Protein AF-A0A537UNL0-F1 (afdb_monomer)

Mean predicted aligned error: 6.8 Å

Secondary structure (DSSP, 8-state):
--PPPPPTTSPPSEEEEEEEEE-TTS-EEEEEPP--TTSSSTT-EE-EEEEPPTT--HHHHHHHHHHHHHS---S--EEEEEEEEEE-SSS-EEEEEEEEEEE--GGGGGG----SSSEEEEE-HHHHHT-SSB-HHHHHHHHHHHTHHHHS---PPPPPTT------

Sequence (168 aa):
MHRPRPSITDTPDRYIAVAVLVTETQRYLMKRRDDVPWIAFPDQWSFFGGGIEAGETPAQALCRELREELGWQPETIEFFMQTRLLLPFPEAVLEDITFYAVPIAEAAIAGLTLMEGAEMRLFHAAELQAMPNVIPQDLAVVLMHARRDILFRAKQAAPPADSMPSGE

pLDDT: mean 90.75, std 13.47, range [46.94, 98.81]

Foldseek 3Di:
DDDPDDDLPDDFPFEKAFEQEAEPVGWGKWFQADQDPPDPQHRATATFITTADPPDDSVRRRQVRCCQFWVDGAPDKAWDDWDWDQDPDPPTGIYTYTYIYTYDYPVCNVVTDGPGHDDIDIDHLVRLVVDPGYDVVRNVVSVCVSCVCPVVPDPDPDPPPPPPPPDD

Structure (mmCIF, N/CA/C/O backbone):
data_AF-A0A537UNL0-F1
#
_entry.id   AF-A0A537UNL0-F1
#
loop_
_atom_site.group_PDB
_atom_site.id
_atom_site.type_symbol
_atom_site.label_atom_id
_atom_site.label_alt_id
_atom_site.label_comp_id
_atom_site.label_asym_id
_atom_site.label_entity_id
_atom_site.label_seq_id
_atom_site.pdbx_PDB_ins_code
_atom_site.Cartn_x
_atom_site.Cartn_y
_atom_site.Cartn_z
_atom_site.occupancy
_atom_site.B_iso_or_equiv
_atom_site.auth_seq_id
_atom_site.auth_comp_id
_atom_site.auth_asym_id
_atom_site.auth_atom_id
_atom_site.pdbx_PDB_model_num
ATOM 1 N N . MET A 1 1 ? 16.653 0.169 -33.408 1.00 46.94 1 MET A N 1
ATOM 2 C CA . MET A 1 1 ? 15.439 0.980 -33.652 1.00 46.94 1 MET A CA 1
ATOM 3 C C . MET A 1 1 ? 15.034 1.597 -32.325 1.00 46.94 1 MET A C 1
ATOM 5 O O . MET A 1 1 ? 14.947 0.862 -31.353 1.00 46.94 1 MET A O 1
ATOM 9 N N . HIS A 1 2 ? 14.891 2.919 -32.247 1.00 57.16 2 HIS A N 1
ATOM 10 C CA . HIS A 1 2 ? 14.450 3.592 -31.023 1.00 57.16 2 HIS A CA 1
ATOM 11 C C . HIS A 1 2 ? 12.939 3.366 -30.894 1.00 57.16 2 HIS A C 1
ATOM 13 O O . HIS A 1 2 ? 12.193 3.810 -31.768 1.00 57.16 2 HIS A O 1
ATOM 19 N N . ARG A 1 3 ? 12.486 2.611 -29.883 1.00 60.50 3 ARG A N 1
ATOM 20 C CA . ARG A 1 3 ? 11.049 2.531 -29.580 1.00 60.50 3 ARG A CA 1
ATOM 21 C C . ARG A 1 3 ? 10.566 3.956 -29.257 1.00 60.50 3 ARG A C 1
ATOM 23 O O . ARG A 1 3 ? 11.295 4.678 -28.574 1.00 60.50 3 ARG A O 1
ATOM 30 N N . PRO A 1 4 ? 9.394 4.387 -29.753 1.00 70.44 4 PRO A N 1
ATOM 31 C CA . PRO A 1 4 ? 8.809 5.648 -29.311 1.00 70.44 4 PRO A CA 1
ATOM 32 C C . PRO A 1 4 ? 8.651 5.627 -27.785 1.00 70.44 4 PRO A C 1
ATOM 34 O O . PRO A 1 4 ? 8.407 4.567 -27.206 1.00 70.44 4 PRO A O 1
ATOM 37 N N . ARG A 1 5 ? 8.826 6.784 -27.131 1.00 72.50 5 ARG A N 1
ATOM 38 C CA . ARG A 1 5 ? 8.580 6.880 -25.686 1.00 72.50 5 ARG A CA 1
ATOM 39 C C . ARG A 1 5 ? 7.104 6.556 -25.422 1.00 72.50 5 ARG A C 1
ATOM 41 O O . ARG A 1 5 ? 6.268 7.178 -26.079 1.00 72.50 5 ARG A O 1
ATOM 48 N N . PRO A 1 6 ? 6.796 5.634 -24.496 1.00 75.69 6 PRO A N 1
ATOM 49 C CA . PRO A 1 6 ? 5.419 5.333 -24.133 1.00 75.69 6 PRO A CA 1
ATOM 50 C C . PRO A 1 6 ? 4.709 6.586 -23.612 1.00 75.69 6 PRO A C 1
ATOM 52 O O . PRO A 1 6 ? 5.308 7.433 -22.942 1.00 75.69 6 PRO A O 1
ATOM 55 N N . SER A 1 7 ? 3.436 6.710 -23.964 1.00 83.19 7 SER A N 1
ATOM 56 C CA . SER A 1 7 ? 2.536 7.770 -23.530 1.00 83.19 7 SER A CA 1
ATOM 57 C C . SER A 1 7 ? 1.655 7.272 -22.392 1.00 83.19 7 SER A C 1
ATOM 59 O O . SER A 1 7 ? 1.232 6.122 -22.373 1.00 83.19 7 SER A O 1
ATOM 61 N N . ILE A 1 8 ? 1.260 8.167 -21.483 1.00 81.06 8 ILE A N 1
ATOM 62 C CA . ILE A 1 8 ? 0.260 7.848 -20.450 1.00 81.06 8 ILE A CA 1
ATOM 63 C C . ILE A 1 8 ? -1.111 7.467 -21.047 1.00 81.06 8 ILE A C 1
ATOM 65 O O . ILE A 1 8 ? -1.946 6.847 -20.388 1.00 81.06 8 ILE A O 1
ATOM 69 N N . THR A 1 9 ? -1.353 7.825 -22.309 1.00 82.69 9 THR A N 1
ATOM 70 C CA . THR A 1 9 ? -2.578 7.488 -23.044 1.00 82.69 9 THR A CA 1
ATOM 71 C C . THR A 1 9 ? -2.556 6.095 -23.668 1.00 82.69 9 THR A C 1
ATOM 73 O O . THR A 1 9 ? -3.582 5.675 -24.197 1.00 82.69 9 THR A O 1
ATOM 76 N N . ASP A 1 10 ? -1.417 5.400 -23.645 1.00 87.94 10 ASP A N 1
ATOM 77 C CA . ASP A 1 10 ? -1.298 4.066 -24.229 1.00 87.94 10 ASP A CA 1
ATOM 78 C C . ASP A 1 10 ? -2.072 3.023 -23.405 1.00 87.94 10 ASP A C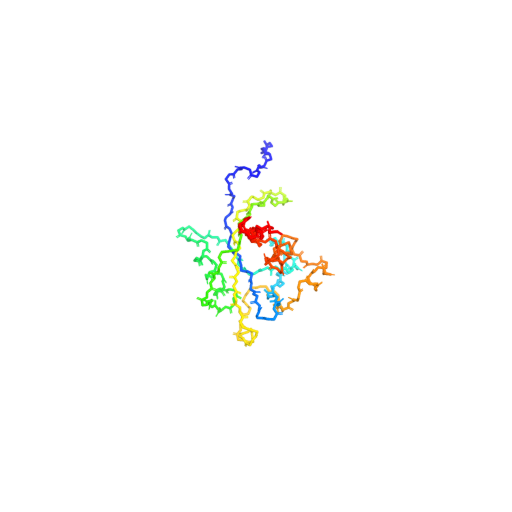 1
ATOM 80 O O . ASP A 1 10 ? -2.591 3.293 -22.313 1.00 87.94 10 ASP A O 1
ATOM 84 N N . THR A 1 11 ? -2.193 1.816 -23.961 1.00 86.94 11 THR A N 1
ATOM 85 C CA . THR A 1 11 ? -2.721 0.676 -23.201 1.00 86.94 11 THR A CA 1
ATOM 86 C C . THR A 1 11 ? -1.725 0.331 -22.091 1.00 86.94 11 THR A C 1
ATOM 88 O O . THR A 1 11 ? -0.534 0.254 -22.392 1.00 86.94 11 THR A O 1
ATOM 91 N N . PRO A 1 12 ? -2.173 0.140 -20.837 1.00 91.50 12 PRO A N 1
ATOM 92 C CA . PRO A 1 12 ? -1.289 -0.245 -19.744 1.00 91.50 12 PRO A CA 1
ATOM 93 C C . PRO A 1 12 ? -0.545 -1.547 -20.039 1.00 91.50 12 PRO A C 1
ATOM 95 O O . PRO A 1 12 ? -1.137 -2.505 -20.537 1.00 91.50 12 PRO A O 1
ATOM 98 N N . ASP A 1 13 ? 0.732 -1.593 -19.671 1.00 93.19 13 ASP A N 1
ATOM 99 C CA . ASP A 1 13 ? 1.527 -2.821 -19.691 1.00 93.19 13 ASP A CA 1
ATOM 100 C C . ASP A 1 13 ? 1.084 -3.769 -18.571 1.00 93.19 13 ASP A C 1
ATOM 102 O O . ASP A 1 13 ? 1.158 -4.992 -18.705 1.00 93.19 13 ASP A O 1
ATOM 106 N N . ARG A 1 14 ? 0.635 -3.199 -17.445 1.00 94.31 14 ARG A N 1
ATOM 107 C CA . ARG A 1 14 ? 0.200 -3.938 -16.260 1.00 94.31 14 ARG A CA 1
ATOM 108 C C . ARG A 1 14 ? -1.017 -3.283 -15.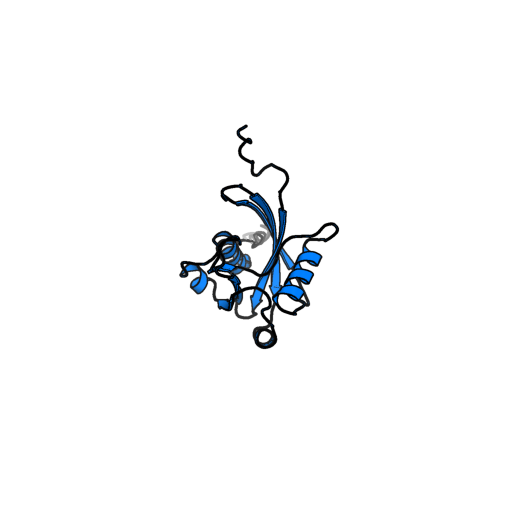627 1.00 94.31 14 ARG A C 1
ATOM 110 O O . ARG A 1 14 ? -1.126 -2.058 -15.564 1.00 94.31 14 ARG A O 1
ATOM 117 N N . TYR A 1 15 ? -1.882 -4.126 -15.087 1.00 97.62 15 TYR A N 1
ATOM 118 C CA . TYR A 1 15 ? -2.960 -3.720 -14.199 1.00 97.62 15 TYR A CA 1
ATOM 119 C C . TYR A 1 15 ? -2.627 -4.210 -12.796 1.00 97.62 15 TYR A C 1
ATOM 121 O O . TYR A 1 15 ? -2.239 -5.366 -12.634 1.00 97.62 15 TYR A O 1
ATOM 129 N N . ILE A 1 16 ? -2.744 -3.335 -11.802 1.00 98.00 16 ILE A N 1
ATOM 130 C CA . ILE A 1 16 ? -2.313 -3.587 -10.425 1.00 98.00 16 ILE A CA 1
ATOM 131 C C . ILE A 1 16 ? -3.485 -3.317 -9.476 1.00 98.00 16 ILE A C 1
ATOM 133 O O . ILE A 1 16 ? -4.217 -2.338 -9.648 1.00 98.00 16 ILE A O 1
ATOM 137 N N . ALA A 1 17 ? -3.653 -4.160 -8.459 1.00 98.56 17 ALA A N 1
ATOM 138 C CA . ALA A 1 17 ? -4.588 -3.935 -7.361 1.00 98.56 17 ALA A CA 1
ATOM 139 C C . ALA A 1 17 ? -3.827 -3.806 -6.036 1.00 98.56 17 ALA A C 1
ATOM 141 O O . ALA A 1 17 ? -2.998 -4.652 -5.713 1.00 98.56 17 ALA A O 1
ATOM 142 N N . VAL A 1 18 ? -4.109 -2.745 -5.276 1.00 98.56 18 VAL A N 1
ATOM 143 C CA . VAL A 1 18 ? -3.340 -2.350 -4.084 1.00 98.56 18 VAL A CA 1
ATOM 144 C C . VAL A 1 18 ? -4.247 -2.124 -2.876 1.00 98.56 18 VAL A C 1
ATOM 146 O O . VAL A 1 18 ? -5.315 -1.515 -2.995 1.00 98.56 18 VAL A O 1
ATOM 1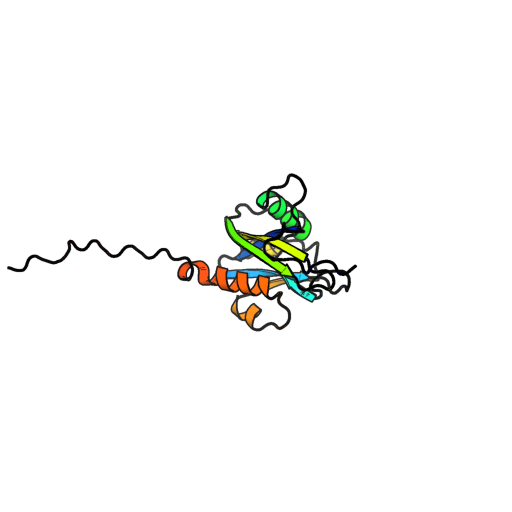49 N N . ALA A 1 19 ? -3.811 -2.589 -1.701 1.00 98.69 19 ALA A N 1
ATOM 150 C CA . ALA A 1 19 ? -4.540 -2.468 -0.443 1.00 98.69 19 ALA A CA 1
ATOM 151 C C . ALA A 1 19 ? -4.016 -1.300 0.398 1.00 98.69 19 ALA A C 1
ATOM 153 O O . ALA A 1 19 ? -2.897 -1.329 0.909 1.00 98.69 19 ALA A O 1
ATOM 154 N N . VAL A 1 20 ? -4.874 -0.314 0.640 1.00 98.75 20 VAL A N 1
ATOM 155 C CA . VAL A 1 20 ? -4.681 0.702 1.677 1.00 98.75 20 VAL A CA 1
ATOM 156 C C . VAL A 1 20 ? -5.211 0.127 2.994 1.00 98.75 20 VAL A C 1
ATOM 158 O O . VAL A 1 20 ? -6.340 0.408 3.401 1.00 98.75 20 VAL A O 1
ATOM 161 N N . LEU A 1 21 ? -4.408 -0.733 3.630 1.00 98.75 21 LEU A N 1
ATOM 162 C CA . LEU A 1 21 ? -4.724 -1.336 4.929 1.00 98.75 21 LEU A CA 1
ATOM 163 C C . LEU A 1 21 ? -4.659 -0.275 6.024 1.00 98.75 21 LEU A C 1
ATOM 165 O O . LEU A 1 21 ? -3.582 0.248 6.320 1.00 98.75 21 LEU A O 1
ATOM 169 N N . VAL A 1 22 ? -5.807 0.042 6.615 1.00 98.62 22 VAL A N 1
ATOM 170 C CA . VAL A 1 22 ? -5.950 1.150 7.561 1.00 98.62 22 VAL A CA 1
ATOM 171 C C . VAL A 1 22 ? -6.683 0.712 8.822 1.00 98.62 22 VAL A C 1
ATOM 173 O O . VAL A 1 22 ? -7.738 0.081 8.762 1.00 98.62 22 VAL A O 1
ATOM 176 N N . THR A 1 23 ? -6.124 1.071 9.973 1.00 98.56 23 THR A N 1
ATOM 177 C CA . THR A 1 23 ? -6.726 0.785 11.274 1.00 98.56 23 THR A CA 1
ATOM 178 C C . THR A 1 23 ? -7.787 1.808 11.653 1.00 98.56 23 THR A C 1
ATOM 180 O O . THR A 1 23 ? -7.825 2.948 11.171 1.00 98.56 23 THR A O 1
ATOM 183 N N . GLU A 1 24 ? -8.618 1.430 12.616 1.00 96.94 24 GLU A N 1
ATOM 184 C CA . GLU A 1 24 ? -9.546 2.309 13.319 1.00 96.94 24 GLU A CA 1
ATOM 185 C C . GLU A 1 24 ? -8.847 3.523 13.964 1.00 96.94 24 GLU A C 1
ATOM 187 O O . GLU A 1 24 ? -9.461 4.575 14.142 1.00 96.94 24 GLU A O 1
ATOM 192 N N . THR A 1 25 ? -7.542 3.417 14.242 1.00 97.25 25 THR A N 1
ATOM 193 C CA . THR A 1 25 ? -6.678 4.477 14.790 1.00 97.25 25 THR A CA 1
ATOM 194 C C . THR A 1 25 ? -5.960 5.319 13.718 1.00 97.25 25 THR A C 1
ATOM 196 O O . THR A 1 25 ? -5.070 6.102 14.051 1.00 97.25 25 THR A O 1
ATOM 199 N N . GLN A 1 26 ? -6.352 5.201 12.439 1.00 97.00 26 GLN A N 1
ATOM 200 C CA . GLN A 1 26 ? -5.756 5.900 11.283 1.00 97.00 26 GLN A CA 1
ATOM 201 C C . GLN A 1 26 ? -4.255 5.618 11.080 1.00 97.00 26 GLN A C 1
ATOM 203 O O . GLN A 1 26 ? -3.508 6.475 10.597 1.00 97.00 26 GLN A O 1
ATOM 208 N N . ARG A 1 27 ? -3.820 4.396 11.405 1.00 98.62 27 ARG A N 1
ATOM 209 C CA . ARG A 1 27 ? -2.491 3.889 11.052 1.00 98.62 27 ARG A CA 1
ATOM 210 C C . ARG A 1 27 ? -2.572 3.006 9.812 1.00 98.62 27 ARG A C 1
ATOM 212 O O . ARG A 1 27 ? -3.558 2.307 9.609 1.00 98.62 27 ARG A O 1
ATOM 219 N N . TYR A 1 28 ? -1.522 3.031 9.005 1.00 98.81 28 TYR A N 1
ATOM 220 C CA . TYR A 1 28 ? -1.403 2.297 7.753 1.00 98.81 28 TYR A CA 1
ATOM 221 C C . TYR A 1 28 ? -0.426 1.143 7.930 1.00 98.81 28 TYR A C 1
ATOM 223 O O . TYR A 1 28 ? 0.703 1.369 8.374 1.00 98.81 28 TYR A O 1
ATOM 231 N N . LEU A 1 29 ? -0.850 -0.075 7.595 1.00 98.75 29 LEU A N 1
ATOM 232 C CA . LEU A 1 29 ? 0.031 -1.240 7.593 1.00 98.75 29 LEU A CA 1
ATOM 233 C C . LEU A 1 29 ? 0.776 -1.296 6.260 1.00 98.75 29 LEU A C 1
ATOM 235 O O . LEU A 1 29 ? 0.163 -1.525 5.220 1.00 98.75 29 LEU A O 1
ATOM 239 N N . MET A 1 30 ? 2.086 -1.061 6.297 1.00 98.62 30 MET A N 1
ATOM 240 C CA . MET A 1 30 ? 2.971 -1.105 5.128 1.00 98.62 30 MET A CA 1
ATOM 241 C C . MET A 1 30 ? 3.896 -2.323 5.218 1.00 98.62 30 MET A C 1
ATOM 243 O O . MET A 1 30 ? 4.210 -2.763 6.329 1.00 98.62 30 MET A O 1
ATOM 247 N N . LYS A 1 31 ? 4.399 -2.797 4.072 1.00 98.31 31 LYS A N 1
ATOM 248 C CA . LYS A 1 31 ? 5.544 -3.720 3.992 1.00 98.31 31 LYS A CA 1
ATOM 249 C C . LYS A 1 31 ? 6.798 -2.988 3.529 1.00 98.31 31 LYS A C 1
ATOM 251 O O . LYS A 1 31 ? 6.715 -2.114 2.668 1.00 98.31 31 LYS A O 1
ATOM 256 N N . ARG A 1 32 ? 7.961 -3.346 4.070 1.00 98.31 32 ARG A N 1
ATOM 257 C CA . ARG A 1 32 ? 9.256 -3.007 3.475 1.00 98.31 32 ARG A CA 1
ATOM 258 C C . ARG A 1 32 ? 9.588 -4.088 2.463 1.00 98.31 32 ARG A C 1
ATOM 260 O O . ARG A 1 32 ? 9.644 -5.267 2.808 1.00 98.31 32 ARG A O 1
ATOM 267 N N . ARG A 1 33 ? 9.771 -3.686 1.213 1.00 97.88 33 ARG A N 1
ATOM 268 C CA . ARG A 1 33 ? 10.107 -4.590 0.110 1.00 97.88 33 ARG A CA 1
ATOM 269 C C . ARG A 1 33 ? 11.498 -5.188 0.320 1.00 97.88 33 ARG A C 1
ATOM 271 O O . ARG A 1 33 ? 12.347 -4.558 0.951 1.00 97.88 33 ARG A O 1
ATOM 278 N N . ASP A 1 34 ? 11.729 -6.381 -0.220 1.00 96.81 34 ASP A N 1
ATOM 279 C CA . ASP A 1 34 ? 13.040 -7.031 -0.139 1.00 96.81 34 ASP A CA 1
ATOM 280 C C . ASP A 1 34 ? 14.137 -6.159 -0.765 1.00 96.81 34 ASP A C 1
ATOM 282 O O . ASP A 1 34 ? 13.931 -5.489 -1.779 1.00 96.81 34 ASP A O 1
ATOM 286 N N . ASP A 1 35 ? 15.327 -6.169 -0.171 1.00 96.75 35 ASP A N 1
ATOM 287 C CA . ASP A 1 35 ? 16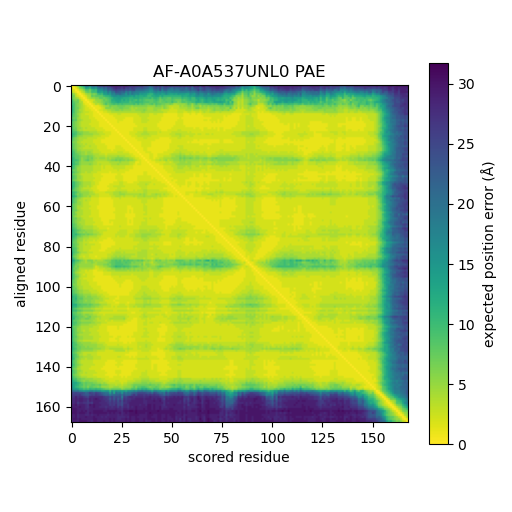.478 -5.433 -0.699 1.00 96.75 35 ASP A CA 1
ATOM 288 C C . ASP A 1 35 ? 17.232 -6.285 -1.729 1.00 96.75 35 ASP A C 1
ATOM 290 O O . ASP A 1 35 ? 18.316 -6.817 -1.476 1.00 96.75 35 ASP A O 1
ATOM 294 N N . VAL A 1 36 ? 16.598 -6.497 -2.886 1.00 95.19 36 VAL A N 1
ATOM 295 C CA . VAL A 1 36 ? 17.168 -7.279 -3.990 1.00 95.19 36 VAL A CA 1
ATOM 296 C C . VAL A 1 36 ? 17.120 -6.504 -5.312 1.00 95.19 36 VAL A C 1
ATOM 298 O O . VAL A 1 36 ? 16.106 -5.894 -5.647 1.00 95.19 36 VAL A O 1
ATOM 301 N N . PRO A 1 37 ? 18.189 -6.530 -6.129 1.00 92.06 37 PRO A N 1
ATOM 302 C CA . PRO A 1 37 ? 18.330 -5.619 -7.269 1.00 92.06 37 PRO A CA 1
ATOM 303 C C . PRO A 1 37 ? 17.397 -5.916 -8.453 1.00 92.06 37 PRO A C 1
ATOM 305 O O . PRO A 1 37 ? 17.333 -5.121 -9.387 1.00 92.06 37 PRO A O 1
ATOM 308 N N . TRP A 1 38 ? 16.708 -7.061 -8.458 1.00 88.88 38 TRP A N 1
ATOM 309 C CA . TRP A 1 38 ? 15.820 -7.478 -9.550 1.00 88.88 38 TRP A CA 1
ATOM 310 C C . TRP A 1 38 ? 14.346 -7.126 -9.326 1.00 88.88 38 TRP A C 1
ATOM 312 O O . TRP A 1 38 ? 13.529 -7.408 -10.202 1.00 88.88 38 TRP A O 1
ATOM 322 N N . ILE A 1 39 ? 13.986 -6.519 -8.191 1.00 90.06 39 ILE A N 1
ATOM 323 C CA . ILE A 1 39 ? 12.632 -6.002 -7.974 1.00 90.06 39 ILE A CA 1
ATOM 324 C C . ILE A 1 39 ? 12.598 -4.485 -8.141 1.00 90.06 39 ILE A C 1
ATOM 326 O O . ILE A 1 39 ? 13.580 -3.783 -7.908 1.00 90.06 39 ILE A O 1
ATOM 330 N N . ALA A 1 40 ? 11.433 -3.958 -8.508 1.00 89.56 40 ALA A N 1
ATOM 331 C CA . ALA A 1 40 ? 11.195 -2.525 -8.447 1.00 89.56 40 ALA A CA 1
ATOM 332 C C . ALA A 1 40 ? 11.212 -2.046 -6.988 1.00 89.56 40 ALA A C 1
ATOM 334 O O . ALA A 1 40 ? 10.648 -2.713 -6.114 1.00 89.56 40 ALA A O 1
ATOM 335 N N . PHE A 1 41 ? 11.804 -0.871 -6.757 1.00 93.19 41 PHE A N 1
ATOM 336 C CA . PHE A 1 41 ? 11.816 -0.189 -5.458 1.00 93.19 41 PHE A CA 1
ATOM 337 C C . PHE A 1 41 ? 12.313 -1.078 -4.294 1.00 93.19 41 PHE A C 1
ATOM 339 O O . PHE A 1 41 ? 11.569 -1.276 -3.331 1.00 93.19 41 PHE A O 1
ATOM 346 N N . PRO A 1 42 ? 13.533 -1.645 -4.371 1.00 96.25 42 PRO A N 1
ATOM 347 C CA . PRO A 1 42 ? 14.083 -2.434 -3.270 1.00 96.25 42 PRO A CA 1
ATOM 348 C C . PRO A 1 42 ? 14.244 -1.572 -2.011 1.00 96.25 42 PRO A C 1
ATOM 350 O O . PRO A 1 42 ? 14.498 -0.369 -2.114 1.00 96.25 42 PRO A O 1
ATOM 353 N N . ASP A 1 43 ? 14.061 -2.180 -0.837 1.00 97.38 43 ASP A N 1
ATOM 354 C CA . ASP A 1 43 ? 14.180 -1.532 0.484 1.00 97.38 43 ASP A CA 1
ATOM 355 C C . ASP A 1 43 ? 13.222 -0.339 0.743 1.00 97.38 43 ASP A C 1
ATOM 357 O O . ASP A 1 43 ? 13.372 0.433 1.697 1.00 97.38 43 ASP A O 1
ATOM 361 N N . GLN A 1 44 ? 12.199 -0.172 -0.099 1.00 98.12 44 GLN A N 1
ATOM 362 C CA . GLN A 1 44 ? 11.177 0.863 0.063 1.00 98.12 44 GLN A CA 1
ATOM 363 C C . GLN A 1 44 ? 9.954 0.322 0.806 1.00 98.12 44 GLN A C 1
ATOM 365 O O . GLN A 1 44 ? 9.552 -0.829 0.624 1.00 98.12 44 GLN A O 1
ATOM 370 N N . TRP A 1 45 ? 9.320 1.179 1.602 1.00 98.62 45 TRP A N 1
ATOM 371 C CA . TRP A 1 45 ? 8.003 0.922 2.171 1.00 98.62 45 TRP A CA 1
ATOM 372 C C . TRP A 1 45 ? 6.919 1.105 1.113 1.00 98.62 45 TRP A C 1
ATOM 374 O O . TRP A 1 45 ? 6.898 2.115 0.403 1.00 98.62 45 TRP A O 1
ATOM 384 N N . SER A 1 46 ? 6.019 0.130 1.035 1.00 98.31 46 SER A N 1
ATOM 385 C CA . SER A 1 46 ? 4.900 0.101 0.101 1.00 98.31 46 SER A CA 1
ATOM 386 C C . SER A 1 46 ? 3.646 -0.496 0.729 1.00 98.31 46 SER A C 1
ATOM 388 O O . SER A 1 46 ? 3.680 -1.126 1.792 1.00 98.31 46 SER A O 1
ATOM 390 N N . PHE A 1 47 ? 2.533 -0.347 0.024 1.00 98.50 47 PHE A N 1
ATOM 391 C CA . PHE A 1 47 ? 1.341 -1.148 0.258 1.00 98.50 47 PHE A CA 1
ATOM 392 C C . PHE A 1 47 ? 1.557 -2.630 -0.100 1.00 98.50 47 PHE A C 1
ATOM 394 O O . PHE A 1 47 ? 2.570 -3.016 -0.696 1.00 98.50 47 PHE A O 1
ATOM 401 N N . PHE A 1 48 ? 0.561 -3.438 0.267 1.00 98.44 48 PHE A N 1
ATOM 402 C CA . PHE A 1 48 ? 0.372 -4.819 -0.179 1.00 98.44 48 PHE A CA 1
ATOM 403 C C . PHE A 1 48 ? -0.445 -4.842 -1.468 1.00 98.44 48 PHE A C 1
ATOM 405 O O . PHE A 1 48 ? -1.278 -3.955 -1.694 1.00 98.44 48 PHE A O 1
ATOM 412 N N . GLY A 1 49 ? -0.243 -5.872 -2.281 1.00 97.56 49 GLY A N 1
ATOM 413 C CA . GLY A 1 49 ? -0.922 -6.020 -3.560 1.00 97.56 49 GLY A CA 1
ATOM 414 C C . GLY A 1 49 ? 0.039 -6.257 -4.715 1.00 97.56 49 GLY A C 1
ATOM 415 O O . GLY A 1 49 ? 1.259 -6.190 -4.572 1.00 97.56 49 GLY A O 1
ATOM 416 N N . GLY A 1 50 ? -0.537 -6.476 -5.890 1.00 97.00 50 GLY A N 1
ATOM 417 C CA . GLY A 1 50 ? 0.206 -7.003 -7.020 1.00 97.00 50 GLY A CA 1
ATOM 418 C C . GLY A 1 50 ? -0.576 -6.979 -8.324 1.00 97.00 50 GLY A C 1
ATOM 419 O O . GLY A 1 50 ? -1.539 -6.224 -8.501 1.00 97.00 50 GLY A O 1
ATOM 420 N N . GLY A 1 51 ? -0.081 -7.758 -9.282 1.00 97.56 51 GLY A N 1
ATOM 421 C CA . GLY A 1 51 ? -0.611 -7.790 -10.639 1.00 97.56 51 GLY A CA 1
ATOM 422 C C . GLY A 1 51 ? -1.980 -8.457 -10.702 1.00 97.56 51 GLY A C 1
ATOM 423 O O . GLY A 1 51 ? -2.224 -9.463 -10.045 1.00 97.56 51 GLY A O 1
ATOM 424 N N . ILE A 1 52 ? -2.864 -7.911 -11.532 1.00 98.44 52 ILE A N 1
ATOM 425 C CA . ILE A 1 52 ? -4.138 -8.545 -11.870 1.00 98.44 52 ILE A CA 1
ATOM 426 C C . ILE A 1 52 ? -3.877 -9.610 -12.936 1.00 98.44 52 ILE A C 1
ATOM 428 O O . ILE A 1 52 ? -3.342 -9.301 -14.005 1.00 98.44 52 ILE A O 1
ATOM 432 N N . GLU A 1 53 ? -4.263 -10.854 -12.659 1.00 97.56 53 GLU A N 1
ATOM 433 C CA . GLU A 1 53 ? -4.112 -11.956 -13.606 1.00 97.56 53 GLU A CA 1
ATOM 434 C C . GLU A 1 53 ? -5.259 -12.014 -14.627 1.00 97.56 53 GLU A C 1
ATOM 436 O O . GLU A 1 53 ? -6.317 -11.391 -14.490 1.00 97.56 53 GLU A O 1
ATOM 441 N N . ALA A 1 54 ? -5.053 -12.784 -15.698 1.00 95.81 54 ALA A N 1
ATOM 442 C CA . ALA A 1 54 ? -6.043 -12.935 -16.754 1.00 95.81 54 ALA A CA 1
ATOM 443 C C . ALA A 1 54 ? -7.352 -13.536 -16.214 1.00 95.81 54 ALA A C 1
ATOM 445 O O . ALA A 1 54 ? -7.383 -14.655 -15.709 1.00 95.81 54 ALA A O 1
ATOM 446 N N . GLY A 1 55 ? -8.452 -12.801 -16.388 1.00 96.94 55 GLY A N 1
ATOM 447 C CA . GLY A 1 55 ? -9.777 -13.211 -15.920 1.00 96.94 55 GLY A CA 1
ATOM 448 C C . GLY A 1 55 ? -10.111 -12.762 -14.495 1.00 96.94 55 GLY A C 1
ATOM 449 O O . GLY A 1 55 ? -11.243 -12.977 -14.063 1.00 96.94 55 GLY A O 1
ATOM 450 N N . GLU A 1 56 ? -9.188 -12.104 -13.788 1.00 97.75 56 GLU A N 1
ATOM 451 C CA . GLU A 1 56 ? -9.462 -11.513 -12.479 1.00 97.75 56 GLU A CA 1
ATOM 452 C C . GLU A 1 56 ? -10.057 -10.105 -12.601 1.00 97.75 56 GLU A C 1
ATOM 454 O O . GLU A 1 56 ? -9.650 -9.275 -13.415 1.00 97.75 56 GLU A O 1
ATOM 459 N N . THR A 1 57 ? -11.013 -9.801 -11.727 1.00 98.25 57 THR A N 1
ATOM 460 C CA . THR A 1 57 ? -11.337 -8.414 -11.375 1.00 98.25 57 THR A CA 1
ATOM 461 C C . THR A 1 57 ? -10.274 -7.852 -10.422 1.00 98.25 57 THR A C 1
ATOM 463 O O . THR A 1 57 ? -9.664 -8.620 -9.673 1.00 98.25 57 THR A O 1
ATOM 466 N N . PRO A 1 58 ? -10.092 -6.519 -10.339 1.00 98.44 58 PRO A N 1
ATOM 467 C CA . PRO A 1 58 ? -9.132 -5.940 -9.397 1.00 98.44 58 PRO A CA 1
ATOM 468 C C . PRO A 1 58 ? -9.399 -6.324 -7.934 1.00 98.44 58 PRO A C 1
ATOM 470 O O . PRO A 1 58 ? -8.468 -6.549 -7.172 1.00 98.44 58 PRO A O 1
ATOM 473 N N . ALA A 1 59 ? -10.670 -6.458 -7.546 1.00 98.50 59 ALA A N 1
ATOM 474 C CA . ALA A 1 59 ? -11.066 -6.917 -6.217 1.00 98.50 59 ALA A CA 1
ATOM 475 C C . ALA A 1 59 ? -10.637 -8.370 -5.931 1.00 98.50 59 ALA A C 1
ATOM 477 O O . ALA A 1 59 ? -10.216 -8.681 -4.816 1.00 98.50 59 ALA A O 1
ATOM 478 N N . GLN A 1 60 ? -10.733 -9.262 -6.925 1.00 98.50 60 GLN A N 1
ATOM 479 C CA . GLN A 1 60 ? -10.293 -10.656 -6.793 1.00 98.50 60 GLN A CA 1
ATOM 480 C C . GLN A 1 60 ? -8.774 -10.747 -6.676 1.00 98.50 60 GLN A C 1
ATOM 482 O O . GLN A 1 60 ? -8.300 -11.412 -5.755 1.00 98.50 60 GLN A O 1
ATOM 487 N N . ALA A 1 61 ? -8.050 -10.027 -7.540 1.00 98.56 61 ALA A N 1
ATOM 488 C CA . ALA A 1 61 ? -6.595 -9.935 -7.489 1.00 98.56 61 ALA A CA 1
ATOM 489 C C . ALA A 1 61 ? -6.133 -9.431 -6.117 1.00 98.56 61 ALA A C 1
ATOM 491 O O . ALA A 1 61 ? -5.351 -10.094 -5.450 1.00 98.56 61 ALA A O 1
ATOM 492 N N . LEU A 1 62 ? -6.721 -8.338 -5.615 1.00 98.75 62 LEU A N 1
ATOM 493 C CA . LEU A 1 62 ? -6.408 -7.813 -4.285 1.00 98.75 62 LEU A CA 1
ATOM 494 C C . LEU A 1 62 ? -6.576 -8.859 -3.173 1.00 98.75 62 LEU A C 1
ATOM 496 O O . LEU A 1 62 ? -5.717 -9.001 -2.309 1.00 98.75 62 LEU A O 1
ATOM 500 N N . CYS A 1 63 ? -7.697 -9.587 -3.175 1.00 98.50 63 CYS A N 1
ATOM 501 C CA . CYS A 1 63 ? -7.956 -10.612 -2.166 1.00 98.50 63 CYS A CA 1
ATOM 502 C C . CYS A 1 63 ? -6.992 -11.801 -2.278 1.00 98.50 63 CYS A C 1
ATOM 504 O O . CYS A 1 63 ? -6.674 -12.413 -1.260 1.00 98.50 63 CYS A O 1
ATOM 506 N N . ARG A 1 64 ? -6.561 -12.162 -3.495 1.00 98.44 64 ARG A N 1
ATOM 507 C CA . ARG A 1 64 ? -5.534 -13.188 -3.714 1.00 98.44 64 ARG A CA 1
ATOM 508 C C . ARG A 1 64 ? -4.192 -12.727 -3.153 1.00 98.44 6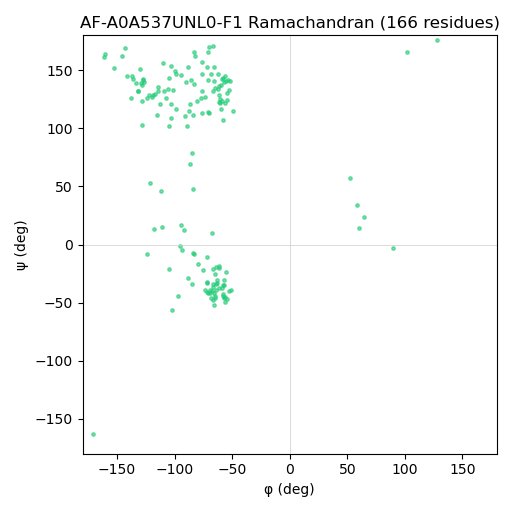4 ARG A C 1
ATOM 510 O O . ARG A 1 64 ? -3.647 -13.431 -2.313 1.00 98.44 64 ARG A O 1
ATOM 517 N N . GLU A 1 65 ? -3.743 -11.535 -3.525 1.00 98.50 65 GLU A N 1
ATOM 518 C CA . GLU A 1 65 ? -2.474 -10.959 -3.066 1.00 98.50 65 GLU A CA 1
ATOM 519 C C . GLU A 1 65 ? -2.427 -10.848 -1.535 1.00 98.50 65 GLU A C 1
ATOM 521 O O . GLU A 1 65 ? -1.470 -11.277 -0.906 1.00 98.50 65 GLU A O 1
ATOM 526 N N . LEU A 1 66 ? -3.496 -10.377 -0.881 1.00 98.44 66 LEU A N 1
ATOM 527 C CA . LEU A 1 66 ? -3.543 -10.327 0.589 1.00 98.44 66 LEU A CA 1
ATOM 528 C C . LEU A 1 66 ? -3.473 -11.721 1.238 1.00 98.44 66 LEU A C 1
ATOM 530 O O . LEU A 1 66 ? -2.878 -11.877 2.305 1.00 98.44 66 LEU A O 1
ATOM 534 N N . ARG A 1 67 ? -4.036 -12.753 0.599 1.00 98.06 67 ARG A N 1
ATOM 535 C CA . ARG A 1 67 ? -3.880 -14.135 1.074 1.00 98.06 67 ARG A CA 1
ATOM 536 C C . ARG A 1 67 ? -2.454 -14.637 0.895 1.00 98.06 67 ARG A C 1
ATOM 538 O O . ARG A 1 67 ? -1.952 -15.304 1.792 1.00 98.06 67 ARG A O 1
ATOM 545 N N . GLU A 1 68 ? -1.829 -14.337 -0.235 1.00 97.75 68 GLU A N 1
ATOM 546 C CA . GLU A 1 68 ? -0.477 -14.784 -0.576 1.00 97.75 68 GLU A CA 1
ATOM 547 C C . GLU A 1 68 ? 0.592 -14.071 0.258 1.00 97.75 68 GLU A C 1
ATOM 549 O O . GLU A 1 68 ? 1.512 -14.722 0.739 1.00 97.75 68 GLU A O 1
ATOM 554 N N . GLU A 1 69 ? 0.444 -12.766 0.489 1.00 98.06 69 GLU A N 1
ATOM 555 C CA . GLU A 1 69 ? 1.440 -11.939 1.174 1.00 98.06 69 GLU A CA 1
ATOM 556 C C . GLU A 1 69 ? 1.268 -11.906 2.700 1.00 98.06 69 GLU A C 1
ATOM 558 O O . GLU A 1 69 ? 2.254 -11.704 3.413 1.00 98.06 69 GLU A O 1
ATOM 563 N N . LEU A 1 70 ? 0.036 -12.076 3.207 1.00 97.88 70 LEU A N 1
ATOM 564 C CA . LEU A 1 70 ? -0.293 -11.937 4.637 1.00 97.88 70 LEU A CA 1
ATOM 565 C C . LEU A 1 70 ? -0.959 -13.167 5.272 1.00 97.88 70 LEU A C 1
ATOM 567 O O . LEU A 1 70 ? -1.176 -13.183 6.490 1.00 97.88 70 LEU A O 1
ATOM 571 N N . GLY A 1 71 ? -1.344 -14.174 4.480 1.00 96.94 71 GLY A N 1
ATOM 572 C CA . GLY A 1 71 ? -2.174 -15.282 4.962 1.00 96.94 71 GLY A CA 1
ATOM 573 C C . GLY A 1 71 ? -3.572 -14.835 5.406 1.00 96.94 71 GLY A C 1
ATOM 574 O O . GLY A 1 71 ? -4.194 -15.496 6.238 1.00 96.94 71 GLY A O 1
ATOM 575 N N . TRP A 1 72 ? -4.058 -13.696 4.900 1.00 97.31 72 TRP A N 1
ATOM 576 C CA . TRP A 1 72 ? -5.239 -13.012 5.424 1.00 97.31 72 TRP A CA 1
ATOM 577 C C . TRP A 1 72 ? -6.250 -12.650 4.338 1.00 97.31 72 TRP A C 1
ATOM 579 O O . TRP A 1 72 ? -5.905 -12.407 3.186 1.00 97.31 72 TRP A O 1
ATOM 589 N N . GLN A 1 73 ? -7.526 -12.600 4.720 1.00 96.31 73 GLN A N 1
ATOM 590 C CA . GLN A 1 73 ? -8.629 -12.236 3.840 1.00 96.31 73 GLN A CA 1
ATOM 591 C C . GLN A 1 73 ? -9.460 -11.125 4.499 1.00 96.31 73 GLN A C 1
ATOM 593 O O . GLN A 1 73 ? -9.974 -11.343 5.599 1.00 96.31 73 GLN A O 1
ATOM 598 N N . PRO A 1 74 ? -9.642 -9.968 3.839 1.00 96.50 74 PRO A N 1
ATOM 599 C CA . PRO A 1 74 ? -10.517 -8.916 4.344 1.00 96.50 74 PRO A CA 1
ATOM 600 C C . PRO A 1 74 ? -11.991 -9.324 4.311 1.00 96.50 74 PRO A C 1
ATOM 602 O O . PRO A 1 74 ? -12.432 -10.007 3.382 1.00 96.50 74 PRO A O 1
ATOM 605 N N . GLU A 1 75 ? -12.755 -8.830 5.288 1.00 95.94 75 GLU A N 1
ATOM 606 C CA . GLU A 1 75 ? -14.224 -8.899 5.295 1.00 95.94 75 GLU A CA 1
ATOM 607 C C . GLU A 1 75 ? -14.837 -7.914 4.295 1.00 95.94 75 GLU A C 1
ATOM 609 O O . GLU A 1 75 ? -15.813 -8.228 3.613 1.00 95.94 75 GLU A O 1
ATOM 614 N N . THR A 1 76 ? -14.255 -6.718 4.198 1.00 97.25 76 THR A N 1
ATOM 615 C CA . THR A 1 76 ? -14.700 -5.653 3.303 1.00 97.25 76 THR A CA 1
ATOM 616 C C . THR A 1 76 ? -13.512 -4.991 2.625 1.00 97.25 76 THR A C 1
ATOM 618 O O . THR A 1 76 ? -12.437 -4.830 3.202 1.00 97.25 76 THR A O 1
ATOM 621 N N . ILE A 1 77 ? -13.726 -4.602 1.374 1.00 98.25 77 ILE A N 1
ATOM 622 C CA . ILE A 1 77 ? -12.824 -3.752 0.604 1.00 98.25 77 ILE A CA 1
ATOM 623 C C . ILE A 1 77 ? -13.679 -2.681 -0.068 1.00 98.25 77 ILE A C 1
ATOM 625 O O . ILE A 1 77 ? -14.776 -2.970 -0.550 1.00 98.25 77 ILE A O 1
ATOM 629 N N . GLU A 1 78 ? -13.195 -1.449 -0.096 1.00 97.69 78 GLU A N 1
ATOM 630 C CA . GLU A 1 78 ? -13.895 -0.324 -0.709 1.00 97.69 78 GLU A CA 1
ATOM 631 C C . GLU A 1 78 ? -13.011 0.284 -1.791 1.00 97.69 78 GLU A C 1
ATOM 633 O O . GLU A 1 78 ? -11.841 0.572 -1.545 1.00 97.69 78 GLU A O 1
ATOM 638 N N . PHE A 1 79 ? -13.544 0.469 -3.001 1.00 97.81 79 PHE A N 1
ATOM 639 C CA . PHE A 1 79 ? -12.813 1.191 -4.039 1.00 97.81 79 PHE A CA 1
ATOM 640 C C . PHE A 1 79 ? -12.495 2.601 -3.538 1.00 97.81 79 PHE A C 1
ATOM 642 O O . PHE A 1 79 ? -13.403 3.349 -3.184 1.00 97.81 79 PHE A O 1
ATOM 649 N N . PHE A 1 80 ? -11.216 2.969 -3.535 1.00 97.12 80 PHE A N 1
ATOM 650 C CA . PHE A 1 80 ? -10.791 4.293 -3.102 1.00 97.12 80 PHE A CA 1
ATOM 651 C C . PHE A 1 80 ? -10.472 5.188 -4.296 1.00 97.12 80 PHE A C 1
ATOM 653 O O . PHE A 1 80 ? -11.048 6.264 -4.450 1.00 97.12 80 PHE A O 1
ATOM 660 N N . MET A 1 81 ? -9.557 4.747 -5.158 1.00 96.38 81 MET A N 1
ATOM 661 C CA . MET A 1 81 ? -9.187 5.492 -6.355 1.00 96.38 81 MET A CA 1
ATOM 662 C C . MET A 1 81 ? -8.517 4.595 -7.389 1.00 96.38 81 MET A C 1
ATOM 664 O O . MET A 1 81 ? -8.012 3.520 -7.076 1.00 96.38 81 MET A O 1
ATOM 668 N N . GLN A 1 82 ? -8.452 5.091 -8.619 1.00 96.50 82 GLN A N 1
ATOM 669 C CA . GLN A 1 82 ? -7.666 4.506 -9.693 1.00 96.50 82 GLN A CA 1
ATOM 670 C C . GLN A 1 82 ? -6.770 5.586 -10.287 1.00 96.50 82 GLN A C 1
ATOM 672 O O . GLN A 1 82 ? -7.176 6.744 -10.406 1.00 96.50 82 GLN A O 1
ATOM 677 N N . THR A 1 83 ? -5.546 5.223 -10.645 1.00 95.12 83 THR A N 1
ATOM 678 C CA . THR A 1 83 ? -4.620 6.129 -11.321 1.00 95.12 83 THR A CA 1
ATOM 679 C C . THR A 1 83 ? -3.755 5.371 -12.306 1.00 95.12 83 THR A C 1
ATOM 681 O O . THR A 1 83 ? -3.599 4.156 -12.214 1.00 95.12 83 THR A O 1
ATOM 684 N N . ARG A 1 84 ? -3.154 6.112 -13.231 1.00 94.50 84 ARG A N 1
ATOM 685 C CA . ARG A 1 84 ? -2.208 5.578 -14.196 1.00 94.50 84 ARG A CA 1
ATOM 686 C C . ARG A 1 84 ? -0.854 6.236 -14.014 1.00 94.50 84 ARG A C 1
ATOM 688 O O . ARG A 1 84 ? -0.763 7.463 -14.008 1.00 94.50 84 ARG A O 1
ATOM 695 N N . LEU A 1 85 ? 0.190 5.424 -13.890 1.00 92.69 85 LEU A N 1
ATOM 696 C CA . LEU A 1 85 ? 1.559 5.888 -13.697 1.00 92.69 85 LEU A CA 1
ATOM 697 C C . LEU A 1 85 ? 2.461 5.314 -14.780 1.00 92.69 85 LEU A C 1
ATOM 699 O O . LEU A 1 85 ? 2.529 4.104 -14.971 1.00 92.69 85 LEU A O 1
ATOM 703 N N . LEU A 1 86 ? 3.181 6.199 -15.467 1.00 92.38 86 LEU A N 1
ATOM 704 C CA . LEU A 1 86 ? 4.299 5.800 -16.309 1.00 92.38 86 LEU A CA 1
ATOM 705 C C . LEU A 1 86 ? 5.563 5.787 -15.449 1.00 92.38 86 LEU A C 1
ATOM 707 O O . LEU A 1 86 ? 6.119 6.842 -15.137 1.00 92.38 86 LEU A O 1
ATOM 711 N N . LEU A 1 87 ? 5.993 4.596 -15.043 1.00 89.31 87 LEU A N 1
ATOM 712 C CA . LEU A 1 87 ? 7.158 4.419 -14.188 1.00 89.31 87 LEU A CA 1
ATOM 713 C C . LEU A 1 87 ? 8.445 4.588 -15.011 1.00 89.31 87 LEU A C 1
ATOM 715 O O . LEU A 1 87 ? 8.617 3.906 -16.024 1.00 89.31 87 LEU A O 1
ATOM 719 N N . PRO A 1 88 ? 9.369 5.476 -14.598 1.00 83.62 88 PRO A N 1
ATOM 720 C CA . PRO A 1 88 ? 10.544 5.849 -15.384 1.00 83.62 88 PRO A CA 1
ATOM 721 C C . PRO A 1 88 ? 11.709 4.856 -15.214 1.00 83.62 88 PRO A C 1
ATOM 723 O O . PRO A 1 88 ? 12.847 5.254 -14.967 1.00 83.62 88 PRO A O 1
ATOM 726 N N . PHE A 1 89 ? 11.436 3.555 -15.317 1.00 84.44 89 PHE A N 1
ATOM 727 C CA . PHE A 1 89 ? 12.473 2.520 -15.359 1.00 84.44 89 PHE A CA 1
ATOM 728 C C . PHE A 1 89 ? 13.247 2.559 -16.693 1.00 84.44 89 PHE A C 1
ATOM 730 O O . PHE A 1 89 ? 12.784 3.197 -17.644 1.00 84.44 89 PHE A O 1
ATOM 737 N N . PRO A 1 90 ? 14.415 1.883 -16.804 1.00 83.38 90 PRO A N 1
ATOM 738 C CA . PRO A 1 90 ? 15.152 1.790 -18.070 1.00 83.38 90 PRO A CA 1
ATOM 739 C C . PRO A 1 90 ? 14.272 1.326 -19.237 1.00 83.38 90 PRO A C 1
ATOM 741 O O . PRO A 1 90 ? 14.356 1.871 -20.337 1.00 83.38 90 PRO A O 1
ATOM 744 N N . GLU A 1 91 ? 13.382 0.374 -18.959 1.00 85.00 91 GLU A N 1
ATOM 745 C CA . GLU A 1 91 ? 12.212 0.081 -19.779 1.00 85.00 91 GLU A CA 1
ATOM 746 C C . GLU A 1 91 ? 10.992 0.645 -19.059 1.00 85.00 91 GLU A C 1
ATOM 748 O O . GLU A 1 91 ? 10.549 0.086 -18.060 1.00 85.00 91 GLU A O 1
ATOM 753 N N . ALA A 1 92 ? 10.501 1.799 -19.513 1.00 87.94 92 ALA A N 1
ATOM 754 C CA . ALA A 1 92 ? 9.365 2.449 -18.876 1.00 87.94 92 ALA A CA 1
ATOM 755 C C . ALA A 1 92 ? 8.125 1.544 -18.932 1.00 87.94 92 ALA A C 1
ATOM 757 O O . ALA A 1 92 ? 7.837 0.963 -19.978 1.00 87.94 92 ALA A O 1
ATOM 758 N N . VAL A 1 93 ? 7.406 1.461 -17.812 1.00 90.69 93 VAL A N 1
ATOM 759 C CA . VAL A 1 93 ? 6.224 0.604 -17.645 1.00 90.69 93 VAL A CA 1
ATOM 760 C C . VAL A 1 93 ? 5.028 1.484 -17.323 1.00 90.69 93 VAL A C 1
ATOM 762 O O . VAL A 1 93 ? 5.086 2.293 -16.395 1.00 90.69 93 VAL A O 1
ATOM 765 N N . LEU A 1 94 ? 3.950 1.340 -18.086 1.00 93.88 94 LEU A N 1
ATOM 766 C CA . LEU A 1 94 ? 2.678 1.994 -17.823 1.00 93.88 94 LEU A CA 1
ATOM 767 C C . LEU A 1 94 ? 1.799 1.088 -16.958 1.00 93.88 94 LEU A C 1
ATOM 769 O O . LEU A 1 94 ? 1.305 0.062 -17.423 1.00 93.88 94 LEU A O 1
ATOM 773 N N . GLU A 1 95 ? 1.577 1.488 -15.711 1.00 94.94 95 GLU A N 1
ATOM 774 C CA . GLU A 1 95 ? 0.730 0.755 -14.771 1.00 94.94 95 GLU A CA 1
ATOM 775 C C . GLU A 1 95 ? -0.608 1.465 -14.577 1.00 94.94 95 GLU A C 1
ATOM 777 O O . GLU A 1 95 ? -0.662 2.680 -14.372 1.00 94.94 95 GLU A O 1
ATOM 782 N N . ASP A 1 96 ? -1.691 0.693 -14.623 1.00 96.62 96 ASP A N 1
ATOM 783 C CA . ASP A 1 96 ? -3.028 1.118 -14.214 1.00 96.62 96 ASP A CA 1
ATOM 784 C C . ASP A 1 96 ? -3.332 0.509 -12.844 1.00 96.62 96 ASP A C 1
ATOM 786 O O . ASP A 1 96 ? -3.458 -0.709 -12.700 1.00 96.62 96 ASP A O 1
ATOM 790 N N . ILE A 1 97 ? -3.357 1.357 -11.820 1.00 97.75 97 ILE A N 1
ATOM 791 C CA . ILE A 1 97 ? -3.325 0.948 -10.420 1.00 97.75 97 ILE A CA 1
ATOM 792 C C . ILE A 1 97 ? -4.661 1.285 -9.776 1.00 97.75 97 ILE A C 1
ATOM 794 O O . ILE A 1 97 ? -5.066 2.449 -9.722 1.00 97.75 97 ILE A O 1
ATOM 798 N N . THR A 1 98 ? -5.329 0.261 -9.253 1.00 98.56 98 THR A N 1
ATOM 799 C CA . THR A 1 98 ? -6.567 0.393 -8.485 1.00 98.56 98 THR A CA 1
ATOM 800 C C . THR A 1 98 ? -6.272 0.230 -7.000 1.00 98.56 98 THR A C 1
ATOM 802 O O . THR A 1 98 ? -5.792 -0.816 -6.568 1.00 98.56 98 THR A O 1
ATOM 805 N N . PHE A 1 99 ? -6.599 1.247 -6.212 1.00 98.56 99 PHE A N 1
ATOM 806 C CA . PHE A 1 99 ? -6.434 1.252 -4.765 1.00 98.56 99 PHE A CA 1
ATOM 807 C C . PHE A 1 99 ? -7.769 0.982 -4.083 1.00 98.56 99 PHE A C 1
ATOM 809 O O . PHE A 1 99 ? -8.777 1.632 -4.382 1.00 98.56 99 PHE A O 1
ATOM 816 N N . TYR A 1 100 ? -7.751 0.073 -3.116 1.00 98.75 100 TYR A N 1
ATOM 817 C CA . TYR A 1 100 ? -8.881 -0.206 -2.242 1.00 98.75 100 TYR A CA 1
ATOM 818 C C . TYR A 1 100 ? -8.544 0.188 -0.809 1.00 98.75 100 TYR A C 1
ATOM 820 O O . TYR A 1 100 ? -7.490 -0.185 -0.298 1.00 98.75 100 TYR A O 1
ATOM 828 N N . ALA A 1 101 ? -9.442 0.914 -0.148 1.00 98.44 101 ALA A N 1
ATOM 829 C CA . ALA A 1 101 ? -9.397 1.073 1.296 1.00 98.44 101 ALA A CA 1
ATOM 830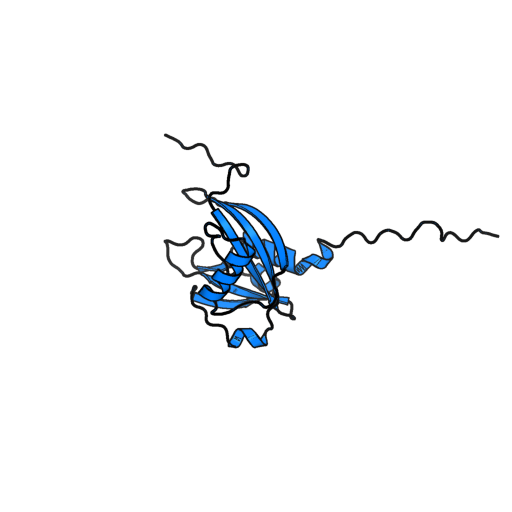 C C . ALA A 1 101 ? -9.843 -0.239 1.945 1.00 98.44 101 ALA A C 1
ATOM 832 O O . ALA A 1 101 ? -10.899 -0.784 1.613 1.00 98.44 101 ALA A O 1
ATOM 833 N N . VAL A 1 102 ? -9.017 -0.757 2.850 1.00 98.62 102 VAL A N 1
ATOM 834 C CA . VAL A 1 102 ? -9.252 -2.042 3.505 1.00 98.62 102 VAL A CA 1
ATOM 835 C C . VAL A 1 102 ? -9.139 -1.841 5.016 1.00 98.62 102 VAL A C 1
ATOM 837 O O . VAL A 1 102 ? -8.026 -1.711 5.536 1.00 98.62 102 VAL A O 1
ATOM 840 N N . PRO A 1 103 ? -10.270 -1.770 5.738 1.00 98.25 103 PRO A N 1
ATOM 841 C CA . PRO A 1 103 ? -10.250 -1.686 7.188 1.00 98.25 103 PRO A CA 1
ATOM 842 C C . PRO A 1 103 ? -9.613 -2.938 7.795 1.00 98.25 103 PRO A C 1
ATOM 844 O O . PRO A 1 103 ? -9.954 -4.062 7.426 1.00 98.25 103 PRO A O 1
ATOM 847 N N . ILE A 1 104 ? -8.714 -2.748 8.755 1.00 98.06 104 ILE A N 1
ATOM 848 C CA . ILE A 1 104 ? -8.126 -3.841 9.528 1.00 98.06 104 ILE A CA 1
ATOM 849 C C . ILE A 1 104 ? -8.043 -3.450 10.998 1.00 98.06 104 ILE A C 1
ATOM 851 O O . ILE A 1 104 ? -7.481 -2.416 11.337 1.00 98.06 104 ILE A O 1
ATOM 855 N N . ALA A 1 105 ? -8.598 -4.281 11.880 1.00 97.56 105 ALA A N 1
ATOM 856 C CA . ALA A 1 105 ? -8.488 -4.048 13.314 1.00 97.56 105 ALA A CA 1
ATOM 857 C C . ALA A 1 105 ? -7.023 -4.162 13.750 1.00 97.56 105 ALA A C 1
ATOM 859 O O . ALA A 1 105 ? -6.353 -5.140 13.408 1.00 97.56 105 ALA A O 1
ATOM 860 N N . GLU A 1 106 ? -6.540 -3.222 14.562 1.00 96.50 106 GLU A N 1
ATOM 861 C CA . GLU A 1 106 ? -5.146 -3.233 15.024 1.00 96.50 106 GLU A CA 1
ATOM 862 C C . GLU A 1 106 ? -4.790 -4.552 15.746 1.00 96.50 106 GLU A C 1
ATOM 864 O O . GLU A 1 106 ? -3.710 -5.111 15.556 1.00 96.50 106 GLU A O 1
ATOM 869 N N . ALA A 1 107 ? -5.748 -5.130 16.478 1.00 95.81 107 ALA A N 1
ATOM 870 C CA . ALA A 1 107 ? -5.604 -6.423 17.151 1.00 95.81 107 ALA A CA 1
ATOM 871 C C . ALA A 1 107 ? -5.424 -7.626 16.200 1.00 95.81 107 ALA A C 1
ATOM 873 O O . ALA A 1 107 ? -4.835 -8.630 16.598 1.00 95.81 107 ALA A O 1
ATOM 874 N N . ALA A 1 108 ? -5.911 -7.548 14.956 1.00 95.25 108 ALA A N 1
ATOM 875 C CA . ALA A 1 108 ? -5.789 -8.636 13.982 1.00 95.25 108 ALA A CA 1
ATOM 876 C C . ALA A 1 108 ? -4.367 -8.748 13.403 1.00 95.25 108 ALA A C 1
ATOM 878 O O . ALA A 1 108 ? -3.971 -9.817 12.945 1.00 95.25 108 ALA A O 1
ATOM 879 N N . ILE A 1 109 ? -3.580 -7.669 13.467 1.00 95.94 109 ILE A N 1
ATOM 880 C CA . ILE A 1 109 ? -2.254 -7.578 12.837 1.00 95.94 109 ILE A CA 1
ATOM 881 C C . ILE A 1 109 ? -1.267 -8.579 13.443 1.00 95.94 109 ILE A C 1
ATOM 883 O O . ILE A 1 109 ? -0.443 -9.142 12.728 1.00 95.94 109 ILE A O 1
ATOM 887 N N . ALA A 1 110 ? -1.387 -8.864 14.742 1.00 93.94 110 ALA A N 1
ATOM 888 C CA . ALA A 1 110 ? -0.546 -9.847 15.423 1.00 93.94 110 ALA A CA 1
ATOM 889 C C . ALA A 1 110 ? -0.727 -11.286 14.897 1.00 93.94 110 ALA A C 1
ATOM 891 O O . ALA A 1 110 ? 0.134 -12.128 15.139 1.00 93.94 110 ALA A O 1
ATOM 892 N N . GLY A 1 111 ? -1.838 -11.575 14.208 1.00 95.00 111 GLY A N 1
ATOM 893 C CA . GLY A 1 111 ? -2.110 -12.875 13.592 1.00 95.00 111 GLY A CA 1
ATOM 894 C C . GLY A 1 111 ? -1.688 -12.981 12.124 1.00 95.00 111 GLY A C 1
ATOM 895 O O . GLY A 1 111 ? -1.824 -14.055 11.542 1.00 95.00 111 GLY A O 1
ATOM 896 N N . LEU A 1 112 ? -1.207 -11.895 11.515 1.00 97.06 112 LEU A N 1
ATOM 897 C CA . LEU A 1 112 ? -0.771 -11.896 10.121 1.00 97.06 112 LEU A CA 1
ATOM 898 C C . LEU A 1 112 ? 0.596 -12.567 9.979 1.00 97.06 112 LEU A C 1
ATOM 900 O O . LEU A 1 112 ? 1.461 -12.436 10.846 1.00 97.06 112 LEU A O 1
ATOM 904 N N . THR A 1 113 ? 0.811 -13.241 8.852 1.00 96.56 113 THR A N 1
ATOM 905 C CA . THR A 1 113 ? 2.112 -13.823 8.503 1.00 96.56 113 THR A CA 1
ATOM 906 C C . THR A 1 113 ? 2.637 -13.133 7.261 1.00 96.56 113 THR A C 1
ATOM 908 O O . THR A 1 113 ? 2.079 -13.321 6.189 1.00 96.56 113 THR A O 1
ATOM 911 N N . LEU A 1 114 ? 3.712 -12.357 7.396 1.00 97.50 114 LEU A N 1
ATOM 912 C CA . LEU A 1 114 ? 4.372 -11.759 6.241 1.00 97.50 114 LEU A CA 1
ATOM 913 C C . LEU A 1 114 ? 5.099 -12.849 5.448 1.00 97.50 114 LEU A C 1
ATOM 915 O O . LEU A 1 114 ? 6.043 -13.456 5.953 1.00 97.50 114 LEU A O 1
ATOM 919 N N . MET A 1 115 ? 4.640 -13.102 4.228 1.00 96.50 115 MET A N 1
ATOM 920 C CA . MET A 1 115 ? 5.202 -14.117 3.332 1.00 96.50 115 MET A CA 1
ATOM 921 C C . MET A 1 115 ? 6.049 -13.510 2.206 1.00 96.50 115 MET A C 1
ATOM 923 O O . MET A 1 115 ? 6.913 -14.198 1.666 1.00 96.50 115 MET A O 1
ATOM 927 N N . GLU A 1 116 ? 5.847 -12.227 1.897 1.00 93.12 116 GLU A N 1
ATOM 928 C CA . GLU A 1 116 ? 6.650 -11.456 0.943 1.00 93.12 116 GLU A CA 1
ATOM 929 C C . GLU A 1 116 ? 7.055 -10.103 1.547 1.00 93.12 116 GLU A C 1
ATOM 931 O O . GLU A 1 116 ? 6.213 -9.367 2.065 1.00 93.12 116 GLU A O 1
ATOM 936 N N . GLY A 1 117 ? 8.338 -9.748 1.430 1.00 94.56 117 GLY A N 1
ATOM 937 C CA . GLY A 1 117 ? 8.918 -8.535 1.998 1.00 94.56 117 GLY A CA 1
ATOM 938 C C . GLY A 1 117 ? 9.712 -8.791 3.280 1.00 94.56 117 GLY A C 1
ATOM 939 O O . GLY A 1 117 ? 9.615 -9.837 3.922 1.00 94.56 117 GLY A O 1
ATOM 940 N N . ALA A 1 118 ? 10.499 -7.794 3.671 1.00 96.38 11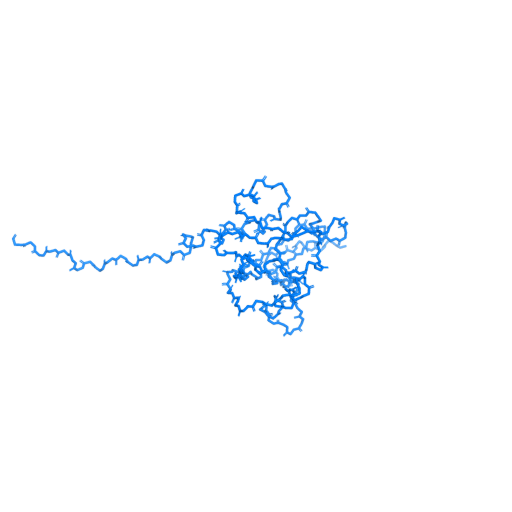8 ALA A N 1
ATOM 941 C CA . ALA A 1 118 ? 11.467 -7.908 4.753 1.00 96.38 118 ALA A CA 1
ATOM 942 C C . ALA A 1 118 ? 10.855 -7.664 6.140 1.00 96.38 118 ALA A C 1
ATOM 944 O O . ALA A 1 118 ? 11.298 -8.239 7.132 1.00 96.38 118 ALA A O 1
ATOM 945 N N . GLU A 1 119 ? 9.866 -6.775 6.229 1.00 97.19 119 GLU A N 1
ATOM 946 C CA . GLU A 1 119 ? 9.134 -6.486 7.464 1.00 97.19 119 GLU A CA 1
ATOM 947 C C . GLU A 1 119 ? 7.796 -5.802 7.165 1.00 97.19 119 GLU A C 1
ATOM 949 O O . GLU A 1 119 ? 7.612 -5.217 6.098 1.00 97.19 119 GLU A O 1
ATOM 954 N N . MET A 1 120 ? 6.871 -5.834 8.126 1.00 97.81 120 MET A N 1
ATOM 955 C CA . MET A 1 120 ? 5.631 -5.060 8.082 1.00 97.81 120 MET A CA 1
ATOM 956 C C . MET A 1 120 ? 5.466 -4.242 9.356 1.00 97.81 120 MET A C 1
ATOM 958 O O . MET A 1 120 ? 5.811 -4.698 10.449 1.00 97.81 120 MET A O 1
ATOM 962 N N . ARG A 1 121 ? 4.936 -3.024 9.227 1.00 98.25 121 ARG A N 1
ATOM 963 C CA . ARG A 1 121 ? 4.759 -2.117 10.365 1.00 98.25 121 ARG A CA 1
ATOM 964 C C . ARG A 1 121 ? 3.601 -1.150 10.150 1.00 98.25 121 ARG A C 1
ATOM 966 O O . ARG A 1 121 ? 3.263 -0.795 9.024 1.00 98.25 121 ARG A O 1
ATOM 973 N N . LEU A 1 122 ? 3.007 -0.719 11.262 1.00 98.50 122 LEU A N 1
ATOM 974 C CA . LEU A 1 122 ? 2.027 0.360 11.300 1.00 98.50 122 LEU A CA 1
ATOM 975 C C . LEU A 1 122 ? 2.690 1.735 11.341 1.00 98.50 122 LEU A C 1
ATOM 977 O O . LEU A 1 122 ? 3.613 1.975 12.127 1.00 98.50 122 LEU A O 1
ATOM 981 N N . PHE A 1 123 ? 2.129 2.662 10.572 1.00 98.62 123 PHE A N 1
ATOM 982 C CA . PHE A 1 123 ? 2.580 4.046 10.515 1.00 98.62 123 PHE A CA 1
ATOM 983 C C . PHE A 1 123 ? 1.417 5.025 10.536 1.00 98.62 123 PHE A C 1
ATOM 985 O O . PHE A 1 123 ? 0.409 4.829 9.864 1.00 98.62 123 PHE A O 1
ATOM 992 N N . HIS A 1 124 ? 1.589 6.147 11.220 1.00 98.31 124 HIS A N 1
ATOM 993 C CA . HIS A 1 124 ? 0.824 7.351 10.919 1.00 98.31 124 HIS A CA 1
ATOM 994 C C . HIS A 1 124 ? 1.292 7.975 9.605 1.00 98.31 124 HIS A C 1
ATOM 996 O O . HIS A 1 124 ? 2.470 7.919 9.251 1.00 98.31 124 HIS A O 1
ATOM 1002 N N . ALA A 1 125 ? 0.392 8.685 8.922 1.00 98.12 125 ALA A N 1
ATOM 1003 C CA . ALA A 1 125 ? 0.728 9.414 7.696 1.00 98.12 125 ALA A CA 1
ATOM 1004 C C . ALA A 1 125 ? 1.870 10.436 7.888 1.00 98.12 125 ALA A C 1
ATOM 1006 O O . ALA A 1 125 ? 2.625 10.707 6.958 1.00 98.12 125 ALA A O 1
ATOM 1007 N N . ALA A 1 126 ? 2.006 11.016 9.085 1.00 97.75 126 ALA A N 1
ATOM 1008 C CA . ALA A 1 126 ? 3.103 11.931 9.410 1.00 97.75 126 ALA A CA 1
ATOM 1009 C C . ALA A 1 126 ? 4.457 11.211 9.546 1.00 97.75 126 ALA A C 1
ATOM 1011 O O . ALA A 1 126 ? 5.481 11.783 9.186 1.00 97.75 126 ALA A O 1
ATOM 1012 N N . GLU A 1 127 ? 4.463 9.962 10.025 1.00 98.19 127 GLU A N 1
ATOM 1013 C CA . GLU A 1 127 ? 5.684 9.153 10.104 1.00 98.19 127 GLU A CA 1
ATOM 1014 C C . GLU A 1 127 ? 6.185 8.827 8.695 1.00 98.19 127 GLU A C 1
ATOM 1016 O O . GLU A 1 127 ? 7.348 9.073 8.398 1.00 98.19 127 GLU A O 1
ATOM 1021 N N . LEU A 1 128 ? 5.294 8.377 7.803 1.00 98.19 128 L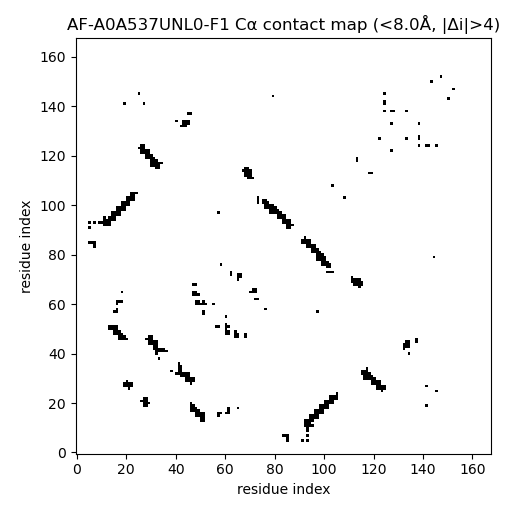EU A N 1
ATOM 1022 C CA . LEU A 1 128 ? 5.648 8.060 6.413 1.00 98.19 128 LEU A CA 1
ATOM 1023 C C . LEU A 1 128 ? 6.176 9.279 5.643 1.00 98.19 128 LEU A C 1
ATOM 1025 O O . LEU A 1 128 ? 7.121 9.149 4.876 1.00 98.19 128 LEU A O 1
ATOM 1029 N N . GLN A 1 129 ? 5.627 10.476 5.878 1.00 97.00 129 GLN A N 1
ATOM 1030 C CA . GLN A 1 129 ? 6.135 11.714 5.263 1.00 97.00 129 GLN A CA 1
ATOM 1031 C C . GLN A 1 129 ? 7.567 12.064 5.671 1.00 97.00 129 GLN A C 1
ATOM 1033 O O . GLN A 1 129 ? 8.279 12.708 4.906 1.00 97.00 129 GLN A O 1
ATOM 1038 N N . ALA A 1 130 ? 7.973 11.695 6.885 1.00 97.19 130 ALA A N 1
ATOM 1039 C CA . ALA A 1 130 ? 9.305 11.987 7.399 1.00 97.19 130 ALA A CA 1
ATOM 1040 C C . ALA A 1 130 ? 10.350 10.948 6.961 1.00 97.19 130 ALA A C 1
ATOM 1042 O O . ALA A 1 130 ? 11.539 11.124 7.229 1.00 97.19 130 ALA A O 1
ATOM 1043 N N . MET A 1 131 ? 9.924 9.858 6.320 1.00 96.31 131 MET A N 1
ATOM 1044 C CA . MET A 1 131 ? 10.802 8.758 5.950 1.00 96.31 131 MET A CA 1
ATOM 1045 C C . MET A 1 131 ? 11.415 8.955 4.562 1.00 96.31 131 MET A C 1
ATOM 1047 O O . MET A 1 131 ? 10.724 9.360 3.629 1.00 96.31 131 MET A O 1
ATOM 1051 N N . PRO A 1 132 ? 12.706 8.623 4.393 1.00 95.06 132 PRO A N 1
ATOM 1052 C CA . PRO A 1 132 ? 13.380 8.749 3.106 1.00 95.06 132 PRO A CA 1
ATOM 1053 C C . PRO A 1 132 ? 13.073 7.593 2.141 1.00 95.06 132 PRO A C 1
ATOM 1055 O O . PRO A 1 132 ? 13.355 7.717 0.953 1.00 95.06 132 PRO A O 1
ATOM 1058 N N . ASN A 1 133 ? 12.542 6.470 2.638 1.00 96.81 133 ASN A N 1
ATOM 1059 C CA . ASN A 1 133 ? 12.362 5.229 1.884 1.00 96.81 133 ASN A CA 1
ATOM 1060 C C . ASN A 1 133 ? 10.898 4.771 1.825 1.00 96.81 133 ASN A C 1
ATOM 1062 O O . ASN A 1 133 ? 10.577 3.638 2.171 1.00 96.81 133 ASN A O 1
ATOM 1066 N N . VAL A 1 134 ? 10.001 5.652 1.390 1.00 98.19 134 VAL A N 1
ATOM 1067 C CA . VAL A 1 134 ? 8.618 5.290 1.048 1.00 98.19 134 VAL A CA 1
ATOM 1068 C C . VAL A 1 134 ? 8.431 5.496 -0.444 1.00 98.19 134 VAL A C 1
ATOM 1070 O O . VAL A 1 134 ? 8.826 6.535 -0.980 1.00 98.19 134 VAL A O 1
ATOM 1073 N N . ILE A 1 135 ? 7.790 4.535 -1.110 1.00 96.25 135 ILE A N 1
ATOM 1074 C CA . ILE A 1 135 ? 7.431 4.686 -2.516 1.00 96.25 135 ILE A CA 1
ATOM 1075 C C . ILE A 1 135 ? 6.580 5.967 -2.680 1.00 96.25 135 ILE A C 1
ATOM 1077 O O . ILE A 1 135 ? 5.520 6.075 -2.057 1.00 96.25 135 ILE A O 1
ATOM 1081 N N . PRO A 1 136 ? 6.994 6.945 -3.514 1.00 94.81 136 PRO A N 1
ATOM 1082 C CA . PRO A 1 136 ? 6.326 8.246 -3.573 1.00 94.81 136 PRO A CA 1
ATOM 1083 C C . PRO A 1 136 ? 4.837 8.183 -3.933 1.00 94.81 136 PRO A C 1
ATOM 1085 O O . PRO A 1 136 ? 4.040 8.938 -3.373 1.00 94.81 136 PRO A O 1
ATOM 1088 N N . GLN A 1 137 ? 4.442 7.285 -4.840 1.00 93.81 137 GLN A N 1
ATOM 1089 C CA . GLN A 1 137 ? 3.033 7.113 -5.197 1.00 93.81 137 GLN A CA 1
ATOM 1090 C C . GLN A 1 137 ? 2.194 6.548 -4.044 1.00 93.81 137 GLN A C 1
ATOM 1092 O O . GLN A 1 137 ? 1.068 7.002 -3.837 1.00 93.81 137 GLN A O 1
ATOM 1097 N N . ASP A 1 138 ? 2.755 5.645 -3.242 1.00 97.38 138 ASP A N 1
ATOM 1098 C CA . ASP A 1 138 ? 2.057 5.065 -2.096 1.00 97.38 138 ASP A CA 1
ATOM 1099 C C . ASP A 1 138 ? 1.891 6.113 -0.993 1.00 97.38 138 ASP A C 1
ATOM 1101 O O . ASP A 1 138 ? 0.799 6.279 -0.445 1.00 97.38 138 ASP A O 1
ATOM 1105 N N . LEU A 1 139 ? 2.934 6.917 -0.743 1.00 98.06 139 LEU A N 1
ATOM 1106 C CA . LEU A 1 139 ? 2.852 8.060 0.164 1.00 98.06 139 LEU A CA 1
ATOM 1107 C C . LEU A 1 139 ? 1.748 9.035 -0.266 1.00 98.06 139 LEU A C 1
ATOM 1109 O O . LEU A 1 139 ? 0.947 9.461 0.565 1.00 98.06 139 LEU A O 1
ATOM 1113 N N . ALA A 1 140 ? 1.660 9.371 -1.556 1.00 97.12 140 ALA A N 1
ATOM 1114 C CA . ALA A 1 140 ? 0.613 10.259 -2.055 1.00 97.12 140 ALA A CA 1
ATOM 1115 C C . ALA A 1 140 ? -0.793 9.710 -1.756 1.00 97.12 140 ALA A C 1
ATOM 1117 O O . ALA A 1 140 ? -1.665 10.458 -1.307 1.00 97.12 140 ALA A O 1
ATOM 1118 N N . VAL A 1 141 ? -1.007 8.404 -1.938 1.00 98.00 141 VAL A N 1
ATOM 1119 C CA . VAL A 1 141 ? -2.280 7.737 -1.628 1.00 98.00 141 VAL A CA 1
ATOM 1120 C C . VAL A 1 141 ? -2.573 7.742 -0.133 1.00 98.00 141 VAL A C 1
ATOM 1122 O O . VAL A 1 141 ? -3.701 8.056 0.244 1.00 98.00 141 VAL A O 1
ATOM 1125 N N . VAL A 1 142 ? -1.581 7.499 0.730 1.00 98.44 142 VAL A N 1
ATOM 1126 C CA . VAL A 1 142 ? -1.742 7.642 2.188 1.00 98.44 142 VAL A CA 1
ATOM 1127 C C . VAL A 1 142 ? -2.210 9.052 2.548 1.00 98.44 142 VAL A C 1
ATOM 1129 O O . VAL A 1 142 ? -3.145 9.210 3.333 1.00 98.44 142 VAL A O 1
ATOM 1132 N N . LEU A 1 143 ? -1.607 10.090 1.963 1.00 97.00 143 LEU A N 1
ATOM 1133 C CA . LEU A 1 143 ? -1.969 11.482 2.247 1.00 97.00 143 LEU A CA 1
ATOM 1134 C C . LEU A 1 143 ? -3.372 11.837 1.755 1.00 97.00 143 LEU A C 1
ATOM 1136 O O . LEU A 1 143 ? -4.118 12.516 2.467 1.00 97.00 143 LEU A O 1
ATOM 1140 N N . MET A 1 144 ? -3.749 11.351 0.571 1.00 96.81 144 MET A N 1
ATOM 1141 C CA . MET A 1 144 ? -5.103 11.511 0.042 1.00 96.81 144 MET A CA 1
ATOM 1142 C C . MET A 1 144 ? -6.125 10.774 0.912 1.00 96.81 144 MET A C 1
ATOM 1144 O O . MET A 1 144 ? -7.135 11.359 1.300 1.00 96.81 144 MET A O 1
ATOM 1148 N N . HIS A 1 145 ? -5.847 9.525 1.289 1.00 97.44 145 HIS A N 1
ATOM 1149 C CA . HIS A 1 145 ? -6.737 8.724 2.123 1.00 97.44 145 HIS A CA 1
ATOM 1150 C C . HIS A 1 145 ? -6.886 9.322 3.529 1.00 97.44 145 HIS A C 1
ATOM 1152 O O . HIS A 1 145 ? -8.003 9.486 4.018 1.00 97.44 145 HIS A O 1
AT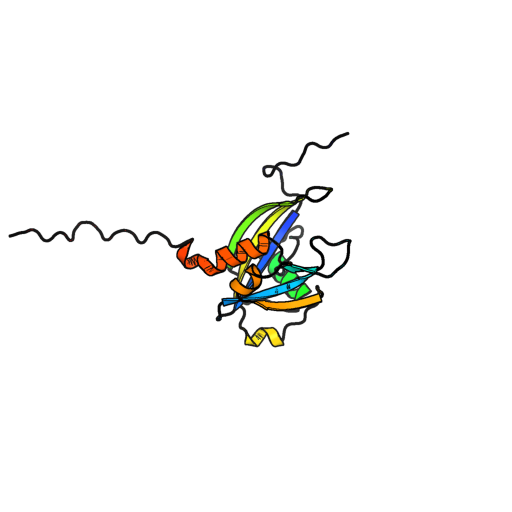OM 1158 N N . ALA A 1 146 ? -5.797 9.755 4.168 1.00 96.50 146 ALA A N 1
ATOM 1159 C CA . ALA A 1 146 ? -5.826 10.367 5.500 1.00 96.50 146 ALA A CA 1
ATOM 1160 C C . ALA A 1 146 ? -6.649 11.668 5.558 1.00 96.50 146 ALA A C 1
ATOM 1162 O O . ALA A 1 146 ? -7.058 12.104 6.633 1.00 96.50 146 ALA A O 1
ATOM 1163 N N . ARG A 1 147 ? -6.881 12.311 4.408 1.00 93.75 147 ARG A N 1
ATOM 1164 C CA . ARG A 1 147 ? -7.628 13.570 4.283 1.00 93.75 147 ARG A CA 1
ATOM 1165 C C . ARG A 1 147 ? -8.892 13.425 3.434 1.00 93.75 147 ARG A C 1
ATOM 1167 O O . ARG A 1 147 ? -9.485 14.443 3.078 1.00 93.75 147 ARG A O 1
ATOM 1174 N N . ARG A 1 148 ? -9.323 12.193 3.141 1.00 92.62 148 ARG A N 1
ATOM 1175 C CA . ARG A 1 148 ? -10.437 11.874 2.230 1.00 92.62 148 ARG A CA 1
ATOM 1176 C C . ARG A 1 148 ? -11.736 12.606 2.570 1.00 92.62 148 ARG A C 1
ATOM 1178 O O . ARG A 1 148 ? -12.358 13.166 1.676 1.00 92.62 148 ARG A O 1
ATOM 1185 N N . ASP A 1 149 ? -12.070 12.732 3.852 1.00 88.75 149 ASP A N 1
ATOM 1186 C CA . ASP A 1 149 ? -13.295 13.414 4.303 1.00 88.75 149 ASP A CA 1
ATOM 1187 C C . ASP A 1 149 ? -13.296 14.921 4.021 1.00 88.75 149 ASP A C 1
ATOM 1189 O O . ASP A 1 149 ? -14.346 15.560 4.005 1.00 88.75 149 ASP A O 1
ATOM 1193 N N . ILE A 1 150 ? -12.113 15.506 3.825 1.00 88.44 150 ILE A N 1
ATOM 1194 C CA . ILE A 1 150 ? -11.930 16.921 3.496 1.00 88.44 150 ILE A CA 1
ATOM 1195 C C . ILE A 1 150 ? -11.774 17.084 1.985 1.00 88.44 150 ILE A C 1
ATOM 1197 O O . ILE A 1 150 ? -12.385 17.978 1.407 1.00 88.44 150 ILE A O 1
ATOM 1201 N N . LEU A 1 151 ? -10.973 16.222 1.352 1.00 85.00 151 LEU A N 1
ATOM 1202 C CA . LEU A 1 151 ? -10.673 16.275 -0.080 1.00 85.00 151 LEU A CA 1
ATOM 1203 C C . LEU A 1 151 ? -11.883 15.918 -0.948 1.00 85.00 151 LEU A C 1
ATOM 1205 O O . LEU A 1 151 ? -12.104 16.553 -1.975 1.00 85.00 151 LEU A O 1
ATOM 1209 N N . PHE A 1 152 ? -12.676 14.935 -0.520 1.00 81.62 152 PHE A N 1
ATOM 1210 C CA . PHE A 1 152 ? -13.815 14.406 -1.271 1.00 81.62 152 PHE A CA 1
ATOM 1211 C C . PHE A 1 152 ? -15.160 14.751 -0.629 1.00 81.62 152 PHE A C 1
ATOM 1213 O O . PHE A 1 152 ? -16.188 14.178 -0.993 1.00 81.62 152 PHE A O 1
ATOM 1220 N N . ARG A 1 153 ? -15.191 15.711 0.308 1.00 77.75 153 ARG A N 1
ATOM 1221 C CA . ARG A 1 153 ? -16.456 16.204 0.855 1.00 77.75 153 ARG A CA 1
ATOM 1222 C C . ARG A 1 153 ? -17.290 16.774 -0.286 1.00 77.75 153 ARG A C 1
ATOM 1224 O O . ARG A 1 153 ? -16.917 17.784 -0.887 1.00 77.75 153 ARG A O 1
ATOM 1231 N N . ALA A 1 154 ? -18.450 16.180 -0.551 1.00 61.50 154 ALA A N 1
ATOM 1232 C CA . ALA A 1 154 ? -19.461 16.856 -1.345 1.00 61.50 154 ALA A CA 1
ATOM 1233 C C . ALA A 1 154 ? -19.745 18.211 -0.675 1.00 61.50 154 ALA A C 1
ATOM 1235 O O . ALA A 1 154 ? -19.953 18.267 0.543 1.00 61.50 154 ALA A O 1
ATOM 1236 N N . LYS A 1 155 ? -19.726 19.310 -1.443 1.00 57.72 155 LYS A N 1
ATOM 1237 C CA . LYS A 1 155 ? -20.259 20.593 -0.965 1.00 57.72 155 LYS A CA 1
ATOM 1238 C C . LYS A 1 155 ? -21.645 20.296 -0.400 1.00 57.72 155 LYS A C 1
ATOM 1240 O O . LYS A 1 155 ? -22.528 19.893 -1.154 1.00 57.72 155 LYS A O 1
ATOM 1245 N N . GLN A 1 156 ? -21.833 20.471 0.907 1.00 50.84 156 GLN A N 1
ATOM 1246 C CA . GLN A 1 156 ? -23.181 20.512 1.460 1.00 50.84 156 GLN A CA 1
ATOM 1247 C C . GLN A 1 156 ? -23.924 21.592 0.672 1.00 50.84 156 GLN A C 1
ATOM 1249 O O . GLN A 1 156 ? -23.408 22.706 0.527 1.00 50.84 156 GLN A O 1
ATOM 1254 N N . ALA A 1 157 ? -25.062 21.234 0.074 1.00 50.53 157 ALA A N 1
ATOM 1255 C CA . ALA A 1 157 ? -25.900 22.203 -0.609 1.00 50.53 157 ALA A CA 1
ATOM 1256 C C . ALA A 1 157 ? -26.177 23.350 0.370 1.00 50.53 157 ALA A C 1
ATOM 1258 O O . ALA A 1 157 ? -26.482 23.102 1.540 1.00 50.53 157 ALA A O 1
ATOM 1259 N N . ALA A 1 158 ? -26.012 24.592 -0.089 1.00 53.25 158 ALA A N 1
ATOM 1260 C CA . ALA A 1 158 ? -26.427 25.746 0.694 1.00 53.25 158 ALA A CA 1
ATOM 1261 C C . ALA A 1 158 ? -27.890 25.536 1.131 1.00 53.25 158 ALA A C 1
ATOM 1263 O O . ALA A 1 158 ? -28.670 24.994 0.338 1.00 53.25 158 ALA A O 1
ATOM 1264 N N . PRO A 1 159 ? -28.275 25.915 2.363 1.00 53.06 159 PRO A N 1
ATOM 1265 C CA . PRO A 1 159 ? -29.677 25.868 2.751 1.00 53.06 159 PRO A CA 1
ATOM 1266 C C . PRO A 1 159 ? -30.513 26.646 1.716 1.00 53.06 159 PRO A C 1
ATOM 1268 O O . PRO A 1 159 ? -30.032 27.660 1.196 1.00 53.06 159 PRO A O 1
ATOM 1271 N N . PRO A 1 160 ? -31.721 26.167 1.364 1.00 55.38 160 PRO A N 1
ATOM 1272 C CA . PRO A 1 160 ? -32.571 26.843 0.389 1.00 55.38 160 PRO A CA 1
ATOM 1273 C C . PRO A 1 160 ? -32.814 28.295 0.820 1.00 55.38 160 PRO A C 1
ATOM 1275 O O . PRO A 1 160 ? -32.990 28.574 2.003 1.00 55.38 160 PRO A O 1
ATOM 1278 N N . ALA A 1 161 ? -32.821 29.213 -0.147 1.00 58.75 161 ALA A N 1
ATOM 1279 C CA . ALA A 1 161 ? -32.886 30.664 0.062 1.00 58.75 161 ALA A CA 1
ATOM 1280 C C . ALA A 1 161 ? -34.221 31.190 0.646 1.00 58.75 161 ALA A C 1
ATOM 1282 O O . ALA A 1 161 ? -34.412 32.400 0.720 1.00 58.75 161 ALA A O 1
ATOM 1283 N N . ASP A 1 162 ? -35.120 30.310 1.095 1.00 59.31 162 ASP A N 1
ATOM 1284 C CA . ASP A 1 162 ? -36.479 30.654 1.542 1.00 59.31 162 ASP A CA 1
ATOM 1285 C C . ASP A 1 162 ? -36.613 30.888 3.055 1.00 59.31 162 ASP A C 1
ATOM 1287 O O . ASP A 1 162 ? -37.713 30.933 3.597 1.00 59.31 162 ASP A O 1
ATOM 1291 N N . SER A 1 163 ? -35.505 31.104 3.760 1.00 56.72 163 SER A N 1
ATOM 1292 C CA . SER A 1 163 ? -35.513 31.595 5.144 1.00 56.72 163 SER A CA 1
ATOM 1293 C C . SER A 1 163 ? -34.959 33.017 5.257 1.00 56.72 163 SER A C 1
ATOM 1295 O O . SER A 1 163 ? -34.174 33.332 6.148 1.00 56.72 163 SER A O 1
ATOM 1297 N N . MET A 1 164 ? -35.407 33.905 4.368 1.00 50.41 164 MET A N 1
ATOM 1298 C CA . MET A 1 164 ? -35.436 35.340 4.662 1.00 50.41 164 MET A CA 1
ATOM 1299 C C . MET A 1 164 ? -36.777 35.630 5.351 1.00 50.41 164 MET A C 1
ATOM 1301 O O . MET A 1 164 ? -37.816 35.443 4.715 1.00 50.41 164 MET A O 1
ATOM 1305 N N . PRO A 1 165 ? -36.809 36.047 6.631 1.00 55.00 165 PRO A N 1
ATOM 1306 C CA . PRO A 1 165 ? -38.057 36.478 7.238 1.00 55.00 165 PRO A CA 1
ATOM 1307 C C . PRO A 1 165 ? -38.580 37.674 6.445 1.00 55.00 165 PRO A C 1
ATOM 1309 O O . PRO A 1 165 ? -37.864 38.653 6.224 1.00 55.00 165 PRO A O 1
ATOM 1312 N N . SER A 1 166 ? -39.823 37.566 5.983 1.00 55.31 166 SER A N 1
ATOM 1313 C CA . SER A 1 166 ? -40.578 38.692 5.453 1.00 55.31 166 SER A CA 1
ATOM 1314 C C . SER A 1 166 ? -40.639 39.738 6.562 1.00 55.31 166 SER A C 1
ATOM 1316 O O . SER A 1 166 ? -41.273 39.505 7.587 1.00 55.31 166 SER A O 1
ATOM 1318 N N . GLY A 1 167 ? -39.889 40.826 6.403 1.00 58.31 167 GLY A N 1
ATOM 1319 C CA . GLY A 1 167 ? -39.945 41.947 7.329 1.00 58.31 167 GLY A CA 1
ATOM 1320 C C . GLY A 1 167 ? -41.353 42.534 7.329 1.00 58.31 167 GLY A C 1
ATOM 1321 O O . GLY A 1 167 ? -41.852 42.913 6.268 1.00 58.31 167 GLY A O 1
ATOM 1322 N N . GLU A 1 168 ? -41.966 42.565 8.509 1.00 47.84 168 GLU A N 1
ATOM 1323 C CA . GLU A 1 168 ? -42.986 43.551 8.880 1.00 47.84 168 GLU A CA 1
ATOM 1324 C C . GLU A 1 168 ? -42.313 44.858 9.315 1.00 47.84 168 GLU A C 1
ATOM 1326 O O . GLU A 1 168 ? -41.219 44.790 9.930 1.00 47.84 168 GLU A O 1
#

Solvent-accessible surface area (backbone atoms only — not comparable to full-atom values): 9916 Å² total; per-residue (Å²): 133,85,76,76,81,86,55,88,85,53,84,58,78,41,47,34,12,35,41,48,34,31,27,92,84,64,29,36,52,32,30,28,33,47,83,42,94,89,51,84,66,46,56,19,33,32,60,49,50,44,69,46,54,94,93,51,50,56,71,55,28,31,50,48,33,36,34,64,35,26,71,39,73,76,93,55,75,39,88,68,52,72,52,74,46,70,43,88,47,101,72,64,44,36,35,37,39,38,34,25,43,23,73,42,60,72,80,57,56,83,75,50,45,79,68,61,52,72,47,73,49,76,37,44,64,69,57,54,71,74,46,93,49,48,41,65,71,51,52,52,48,46,55,49,60,78,39,36,78,69,76,67,50,72,79,74,74,74,78,74,86,81,79,64,79,83,82,127

Nearest PDB structures (foldseek):
  1vcd-assembly1_A  TM=7.999E-01  e=1.391E-08  Thermus thermophilus HB8
  1soi-assembly1_A-2  TM=7.240E-01  e=3.078E-07  Deinococcus radiodurans
  6nci-assembly1_A  TM=7.410E-01  e=3.271E-07  Bacillus cereus ATCC 14579
  5cfi-assembly2_A  TM=7.280E-01  e=6.814E-06  Plasmodium falciparum 3D7
  4zb3-assembly1_A-2  TM=6.353E-01  e=6.066E-05  Arabidopsis thaliana

Radius of gyration: 19.86 Å; Cα contacts (8 Å, |Δi|>4): 282; chains: 1; bounding box: 61×59×51 Å